Protein AF-A0A3D3AAA3-F1 (afdb_monomer)

Secondary structure (DSSP, 8-state):
-HHHHHHHHHHHHHHHTSHHHHHHHS-HHHHHHHHHHHHHHHHHHHHHHHHHHHHHHHHHHHHHHHHHHHTT--HHHHHHHHTTS---HHHHHHHHHHHHHHHHHTT--TT-TTTHHHHHHHHHHHHHHHH-

Foldseek 3Di:
DVVVVVVVVVVVVVVCVPPVVVLVPDDPVVVVVVVVVVVVVVVVVVVVVVVVVLVVQQVVLVVVVVVVVVVPDDPVVVLVVLVPDPDHPVSVVSNVVVVVVVVVVVVDPVPCPPPPVVVVVVVVVVVVVVVD

pLDDT: mean 71.34, std 12.94, range [46.75, 96.75]

Sequence (132 aa):
METVTLNEAAQLAATDFSLWALFIRADIVVKLVMLGLILASVLSWSIIIEKTLSYRRVRHQADEFEALFWSGDSLQNIYRQLASGEGSPSVRVFNAAMREWVRQDGNRRKDDALGIVPSIERSLTNAVAREM

Structure (mmCIF, N/CA/C/O backbone):
data_AF-A0A3D3AAA3-F1
#
_entry.id   AF-A0A3D3AAA3-F1
#
loop_
_atom_site.group_PDB
_atom_site.id
_atom_site.type_symbol
_atom_site.label_atom_id
_atom_site.label_alt_id
_atom_site.label_comp_id
_atom_site.label_asym_id
_atom_site.label_entity_id
_atom_site.label_seq_id
_atom_site.pdbx_PDB_ins_code
_atom_site.Cartn_x
_atom_site.Cartn_y
_atom_site.Cartn_z
_atom_site.occupancy
_atom_site.B_iso_or_equiv
_atom_site.auth_seq_id
_atom_site.auth_comp_id
_atom_site.auth_asym_id
_atom_site.auth_atom_id
_atom_site.pdbx_PDB_model_num
ATOM 1 N N . MET A 1 1 ? 7.320 -9.880 -59.999 1.00 62.03 1 MET A N 1
ATOM 2 C CA . MET A 1 1 ? 8.461 -10.143 -59.094 1.00 62.03 1 MET A CA 1
ATOM 3 C C . MET A 1 1 ? 8.838 -8.884 -58.314 1.00 62.03 1 MET A C 1
ATOM 5 O O . MET A 1 1 ? 8.967 -8.994 -57.109 1.00 62.03 1 MET A O 1
ATOM 9 N N . GLU A 1 2 ? 8.872 -7.694 -58.932 1.00 62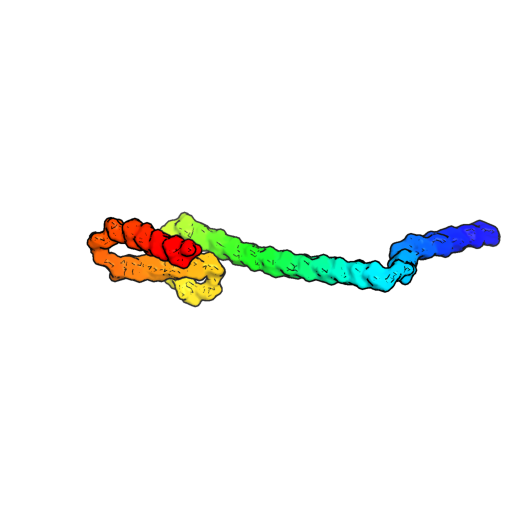.09 2 GLU A N 1
ATOM 10 C CA . GLU A 1 2 ? 9.106 -6.400 -58.244 1.00 62.09 2 GLU A CA 1
ATOM 11 C C . GLU A 1 2 ? 8.114 -6.047 -57.114 1.00 62.09 2 GLU A C 1
ATOM 13 O O . GLU A 1 2 ? 8.494 -5.472 -56.100 1.00 62.09 2 GLU A O 1
ATOM 18 N N . THR A 1 3 ? 6.832 -6.399 -57.237 1.00 64.25 3 THR A N 1
ATOM 19 C CA . THR A 1 3 ? 5.822 -6.072 -56.209 1.00 64.25 3 THR A CA 1
ATOM 20 C C . THR A 1 3 ? 5.967 -6.894 -54.926 1.00 64.25 3 THR A C 1
ATOM 22 O O . THR A 1 3 ? 5.633 -6.409 -53.849 1.00 64.25 3 THR A O 1
ATOM 25 N N . VAL A 1 4 ? 6.492 -8.119 -55.025 1.00 67.31 4 VAL A N 1
ATOM 26 C CA . VAL A 1 4 ? 6.754 -8.990 -53.867 1.00 67.31 4 VAL A CA 1
ATOM 27 C C . VAL A 1 4 ? 7.960 -8.464 -53.093 1.00 67.31 4 VAL A C 1
ATOM 29 O O . VAL A 1 4 ? 7.873 -8.300 -51.881 1.00 67.31 4 VAL A O 1
ATOM 32 N N . THR A 1 5 ? 9.020 -8.058 -53.797 1.00 73.38 5 THR A N 1
ATOM 33 C CA . THR A 1 5 ? 10.232 -7.504 -53.175 1.00 73.38 5 THR A CA 1
ATOM 34 C C . THR A 1 5 ? 9.981 -6.172 -52.463 1.00 73.38 5 THR A C 1
ATOM 36 O O . THR A 1 5 ? 10.573 -5.913 -51.419 1.00 73.38 5 THR A O 1
ATOM 39 N N . LEU A 1 6 ? 9.080 -5.328 -52.985 1.00 77.00 6 LEU A N 1
ATOM 40 C CA . LEU A 1 6 ? 8.694 -4.072 -52.326 1.00 77.00 6 LEU A CA 1
ATOM 41 C C . LEU A 1 6 ? 7.897 -4.318 -51.037 1.00 77.00 6 LEU A C 1
ATOM 43 O O . LEU A 1 6 ? 8.104 -3.624 -50.042 1.00 77.00 6 LEU A O 1
ATOM 47 N N . ASN A 1 7 ? 7.011 -5.317 -51.039 1.00 79.50 7 ASN A N 1
ATOM 48 C CA . ASN A 1 7 ? 6.212 -5.660 -49.867 1.00 79.50 7 ASN A CA 1
ATOM 49 C C . ASN A 1 7 ? 7.060 -6.346 -48.780 1.00 79.50 7 ASN A C 1
ATOM 51 O O . ASN A 1 7 ? 6.914 -6.035 -47.602 1.00 79.50 7 ASN A O 1
ATOM 55 N N . GLU A 1 8 ? 7.998 -7.213 -49.167 1.00 74.75 8 GLU A N 1
ATOM 56 C CA . GLU A 1 8 ? 8.963 -7.831 -48.248 1.00 74.75 8 GLU A CA 1
ATOM 57 C C . GLU A 1 8 ? 9.893 -6.784 -47.615 1.00 74.75 8 GLU A C 1
ATOM 59 O O . GLU A 1 8 ? 10.089 -6.791 -46.401 1.00 74.75 8 GLU A O 1
ATOM 64 N N . ALA A 1 9 ? 10.401 -5.821 -48.393 1.00 71.19 9 ALA A N 1
ATOM 65 C CA . ALA A 1 9 ? 11.221 -4.728 -47.865 1.00 71.19 9 ALA A CA 1
ATOM 66 C C . ALA A 1 9 ? 10.444 -3.834 -46.878 1.00 71.19 9 ALA A C 1
ATOM 68 O O . ALA A 1 9 ? 10.981 -3.443 -45.840 1.00 71.19 9 ALA A O 1
ATOM 69 N N . ALA A 1 10 ? 9.168 -3.551 -47.163 1.00 72.56 10 ALA A N 1
ATOM 70 C CA . ALA A 1 10 ? 8.295 -2.808 -46.255 1.00 72.56 10 ALA A CA 1
ATOM 71 C C . ALA A 1 10 ? 8.004 -3.585 -44.957 1.00 72.56 10 ALA A C 1
ATOM 73 O O . ALA A 1 10 ? 7.984 -2.993 -43.878 1.00 72.56 10 ALA A O 1
ATOM 74 N N . GLN A 1 11 ? 7.822 -4.906 -45.039 1.00 74.06 11 GLN A N 1
ATOM 75 C CA . GLN A 1 11 ? 7.616 -5.771 -43.873 1.00 74.06 11 GLN A CA 1
ATOM 76 C C . GLN A 1 11 ? 8.875 -5.896 -43.004 1.00 74.06 11 GLN A C 1
ATOM 78 O O . GLN A 1 11 ? 8.770 -5.855 -41.777 1.00 74.06 11 GLN A O 1
ATOM 83 N N . LEU A 1 12 ? 10.063 -5.988 -43.606 1.00 70.25 12 LEU A N 1
ATOM 84 C CA . LEU A 1 12 ? 11.338 -5.994 -42.879 1.00 70.25 12 LEU A CA 1
ATOM 85 C C . LEU A 1 12 ? 11.567 -4.663 -42.150 1.00 70.25 12 LEU A C 1
ATOM 87 O O . LEU A 1 12 ? 11.809 -4.665 -40.944 1.00 70.25 12 LEU A O 1
ATOM 91 N N . ALA A 1 13 ? 11.351 -3.534 -42.834 1.00 69.38 13 ALA A N 1
ATOM 92 C CA . ALA A 1 13 ? 11.433 -2.209 -42.220 1.00 69.38 13 ALA A CA 1
ATOM 93 C C . ALA A 1 13 ? 10.404 -2.021 -41.088 1.00 69.38 13 ALA A C 1
ATOM 95 O O . ALA A 1 13 ? 10.728 -1.464 -40.043 1.00 69.38 13 ALA A O 1
ATOM 96 N N . ALA A 1 14 ? 9.172 -2.520 -41.243 1.00 70.50 14 ALA A N 1
ATOM 97 C CA . ALA A 1 14 ? 8.166 -2.487 -40.179 1.00 70.50 14 ALA A CA 1
ATOM 98 C C . ALA A 1 14 ? 8.544 -3.371 -38.972 1.00 70.50 14 ALA A C 1
ATOM 100 O O . ALA A 1 14 ? 8.228 -3.027 -37.832 1.00 70.50 14 ALA A O 1
ATOM 101 N N . THR A 1 15 ? 9.248 -4.484 -39.205 1.00 68.25 15 THR A N 1
ATOM 102 C CA . THR A 1 15 ? 9.725 -5.386 -38.144 1.00 68.25 15 THR A CA 1
ATOM 103 C C . THR A 1 15 ? 10.839 -4.736 -37.317 1.00 68.25 15 THR A C 1
ATOM 105 O O . THR A 1 15 ? 10.844 -4.880 -36.093 1.00 68.25 15 THR A O 1
ATOM 108 N N . ASP A 1 16 ? 11.707 -3.935 -37.943 1.00 65.44 16 ASP A N 1
ATOM 109 C CA . ASP A 1 16 ? 12.752 -3.158 -37.258 1.00 65.44 16 ASP A CA 1
ATOM 110 C C . ASP A 1 16 ? 12.191 -2.073 -36.317 1.00 65.44 16 ASP A C 1
ATOM 112 O O . ASP A 1 16 ? 12.829 -1.721 -35.322 1.00 65.44 16 ASP A O 1
ATOM 116 N N . PHE A 1 17 ? 10.974 -1.582 -36.579 1.00 71.56 17 PHE A N 1
ATOM 117 C CA . PHE A 1 17 ? 10.249 -0.644 -35.708 1.00 71.56 17 PHE A CA 1
ATOM 118 C C . PHE A 1 17 ? 9.243 -1.320 -34.765 1.00 71.56 17 PHE A C 1
ATOM 120 O O . PHE A 1 17 ? 8.470 -0.641 -34.086 1.00 71.56 17 PHE A O 1
ATOM 127 N N . SER A 1 18 ? 9.255 -2.651 -34.667 1.00 81.62 18 SER A N 1
ATOM 128 C CA . SER A 1 18 ? 8.474 -3.363 -33.655 1.00 81.62 18 SER A CA 1
ATOM 129 C C . SER A 1 18 ? 8.900 -2.932 -32.248 1.00 81.62 18 SER A C 1
ATOM 131 O O . SER A 1 18 ? 10.092 -2.782 -31.966 1.00 81.62 18 SER A O 1
ATOM 133 N N . LEU A 1 19 ? 7.938 -2.803 -31.326 1.00 81.69 19 LEU A N 1
ATOM 134 C CA . LEU A 1 19 ? 8.208 -2.543 -29.903 1.00 81.69 19 LEU A CA 1
ATOM 135 C C . LEU A 1 19 ? 9.236 -3.531 -29.329 1.00 81.69 19 LEU A C 1
ATOM 137 O O . LEU A 1 19 ? 10.061 -3.164 -28.495 1.00 81.69 19 LEU A O 1
ATOM 141 N N . TRP A 1 20 ? 9.221 -4.771 -29.826 1.00 84.38 20 TRP A N 1
ATOM 142 C CA . TRP A 1 20 ? 10.182 -5.802 -29.452 1.00 84.38 20 TRP A CA 1
ATOM 143 C C . TRP A 1 20 ? 11.599 -5.510 -29.965 1.00 84.38 20 TRP A C 1
ATOM 145 O O . TRP A 1 20 ? 12.565 -5.637 -29.215 1.00 84.38 20 TRP A O 1
ATOM 155 N N . ALA A 1 21 ? 11.734 -5.072 -31.219 1.00 83.56 21 ALA A N 1
ATOM 156 C CA . ALA A 1 21 ? 13.022 -4.709 -31.809 1.00 83.56 21 ALA A CA 1
ATOM 157 C C . ALA A 1 21 ? 13.628 -3.473 -31.117 1.00 83.56 21 ALA A C 1
ATOM 159 O O . ALA A 1 21 ? 14.813 -3.476 -30.772 1.00 83.56 21 ALA A O 1
ATOM 160 N N . LEU A 1 22 ? 12.801 -2.464 -30.807 1.00 83.12 22 LEU A N 1
ATOM 161 C CA . LEU A 1 22 ? 13.210 -1.306 -30.004 1.00 83.12 22 LEU A CA 1
ATOM 162 C C . LEU A 1 22 ? 13.674 -1.718 -28.600 1.00 83.12 22 LEU A C 1
ATOM 164 O O . LEU A 1 22 ? 14.693 -1.220 -28.124 1.00 83.12 22 LEU A O 1
ATOM 168 N N . PHE A 1 23 ? 12.970 -2.652 -27.953 1.00 84.25 23 PHE A N 1
ATOM 169 C CA . PHE A 1 23 ? 13.356 -3.171 -26.641 1.00 84.25 23 PHE A CA 1
ATOM 170 C C . PHE A 1 23 ? 14.698 -3.913 -26.686 1.00 84.25 23 PHE A C 1
ATOM 172 O O . PHE A 1 23 ? 15.552 -3.686 -25.832 1.00 84.25 23 PHE A O 1
ATOM 179 N N . ILE A 1 24 ? 14.926 -4.766 -27.691 1.00 84.75 24 ILE A N 1
ATOM 180 C CA . ILE A 1 24 ? 16.194 -5.495 -27.863 1.00 84.75 24 ILE A CA 1
ATOM 181 C C . ILE A 1 24 ? 17.360 -4.524 -28.094 1.00 84.75 24 ILE A C 1
ATOM 183 O O . ILE A 1 24 ? 18.435 -4.731 -27.525 1.00 84.75 24 ILE A O 1
ATOM 187 N N . ARG A 1 25 ? 17.149 -3.451 -28.866 1.00 84.56 25 ARG A N 1
ATOM 188 C CA . ARG A 1 25 ? 18.171 -2.432 -29.156 1.00 84.56 25 ARG A CA 1
ATOM 189 C C . ARG A 1 25 ? 18.417 -1.457 -28.000 1.00 84.56 25 ARG A C 1
ATOM 191 O O . ARG A 1 25 ? 19.464 -0.816 -27.972 1.00 84.56 25 ARG A O 1
ATOM 198 N N . ALA A 1 26 ? 17.479 -1.341 -27.060 1.00 85.12 26 ALA A N 1
ATOM 199 C CA . ALA A 1 26 ? 17.612 -0.459 -25.908 1.00 85.12 26 ALA A CA 1
ATOM 200 C C . ALA A 1 26 ? 18.814 -0.836 -25.024 1.00 85.12 26 ALA A C 1
ATOM 202 O O . ALA A 1 26 ? 19.179 -2.012 -24.883 1.00 85.12 26 ALA A O 1
ATOM 203 N N . ASP A 1 27 ? 19.400 0.188 -24.405 1.00 89.44 27 ASP A N 1
ATOM 204 C CA . ASP A 1 27 ? 20.536 0.050 -23.501 1.00 89.44 27 ASP A CA 1
ATOM 205 C C . ASP A 1 27 ? 20.188 -0.811 -22.271 1.00 89.44 27 ASP A C 1
ATOM 207 O O . ASP A 1 27 ? 19.032 -0.878 -21.830 1.00 89.44 27 ASP A O 1
ATOM 211 N N . ILE A 1 28 ? 21.196 -1.486 -21.712 1.00 92.81 28 ILE A N 1
ATOM 212 C CA . ILE A 1 28 ? 21.038 -2.385 -20.564 1.00 92.81 28 ILE A CA 1
ATOM 213 C C . ILE A 1 28 ? 20.422 -1.677 -19.351 1.00 92.81 28 ILE A C 1
ATOM 215 O O . ILE A 1 28 ? 19.608 -2.277 -18.645 1.00 92.81 28 ILE A O 1
ATOM 219 N N . VAL A 1 29 ? 20.734 -0.392 -19.147 1.00 94.62 29 VAL A N 1
ATOM 220 C CA . VAL A 1 29 ? 20.165 0.409 -18.057 1.00 94.62 29 VAL A CA 1
ATOM 221 C C . VAL A 1 29 ? 18.657 0.566 -18.241 1.00 94.62 29 VAL A C 1
ATOM 223 O O . VAL A 1 29 ? 17.896 0.366 -17.297 1.00 94.62 29 VAL A O 1
ATOM 226 N N . VAL A 1 30 ? 18.199 0.849 -19.464 1.00 92.44 30 VAL A N 1
ATOM 227 C CA . VAL A 1 30 ? 16.769 1.026 -19.762 1.00 92.44 30 VAL A CA 1
ATOM 228 C C . VAL A 1 30 ? 16.013 -0.282 -19.539 1.00 92.44 30 VAL A C 1
ATOM 230 O O . VAL A 1 30 ? 14.944 -0.280 -18.931 1.00 92.44 30 VAL A O 1
ATOM 233 N N . LYS A 1 31 ? 16.583 -1.414 -19.968 1.00 91.00 31 LYS A N 1
ATOM 234 C CA . LYS A 1 31 ? 16.004 -2.746 -19.728 1.00 91.00 31 LYS A CA 1
ATOM 235 C C . LYS A 1 31 ? 15.842 -3.036 -18.238 1.00 91.00 31 LYS A C 1
ATOM 237 O O . LYS A 1 31 ? 14.784 -3.517 -17.836 1.00 91.00 31 LYS A O 1
ATOM 242 N N . LEU A 1 32 ? 16.847 -2.704 -17.424 1.00 95.50 32 LEU A N 1
ATOM 243 C CA . LEU A 1 32 ? 16.789 -2.865 -15.969 1.00 95.50 32 LEU A CA 1
ATOM 244 C C . LEU A 1 32 ? 15.683 -1.989 -15.369 1.00 95.50 32 LEU A C 1
ATOM 246 O O . LEU A 1 32 ? 14.856 -2.492 -14.615 1.00 95.50 32 LEU A O 1
ATOM 250 N N . VAL A 1 33 ? 15.607 -0.710 -15.752 1.00 95.44 33 VAL A N 1
ATOM 251 C CA . VAL A 1 33 ? 14.551 0.199 -15.280 1.00 95.44 33 VAL A CA 1
ATOM 252 C C . VAL A 1 33 ? 13.164 -0.323 -15.660 1.00 95.44 33 VAL A C 1
ATOM 254 O O . VAL A 1 33 ? 12.294 -0.388 -14.797 1.00 95.44 33 VAL A O 1
ATOM 257 N N . MET A 1 34 ? 12.956 -0.758 -16.906 1.00 94.31 34 MET A N 1
ATOM 258 C CA . MET A 1 34 ? 11.677 -1.329 -17.347 1.00 94.31 34 MET A CA 1
ATOM 259 C C . MET A 1 34 ? 11.281 -2.557 -16.515 1.00 94.31 34 MET A C 1
ATOM 261 O O . MET A 1 34 ? 10.153 -2.630 -16.030 1.00 94.31 34 MET A O 1
ATOM 265 N N . LEU A 1 35 ? 12.213 -3.487 -16.287 1.00 94.38 35 LEU A N 1
ATOM 266 C CA . LEU A 1 35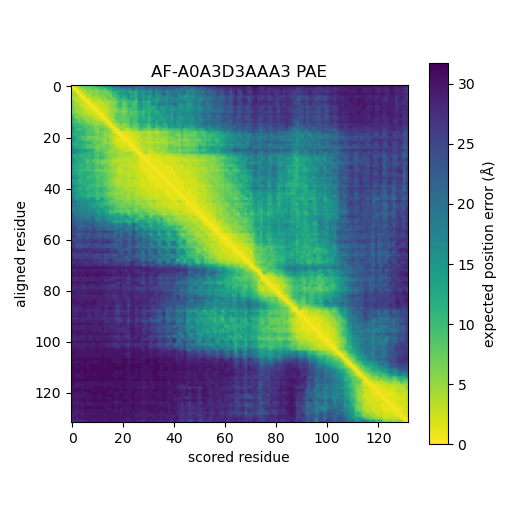 ? 11.991 -4.653 -15.424 1.00 94.38 35 LEU A CA 1
ATOM 267 C C . LEU A 1 35 ? 11.684 -4.251 -13.976 1.00 94.38 35 LEU A C 1
ATOM 269 O O . LEU A 1 35 ? 10.753 -4.782 -13.372 1.00 94.38 35 LEU A O 1
ATOM 273 N N . GLY A 1 36 ? 12.429 -3.287 -13.433 1.00 96.75 36 GLY A N 1
ATOM 274 C CA . GLY A 1 36 ? 12.225 -2.757 -12.088 1.00 96.75 36 GLY A CA 1
ATOM 275 C C . GLY A 1 36 ? 10.852 -2.112 -11.917 1.00 96.75 36 GLY A C 1
ATOM 276 O O . GLY A 1 36 ? 10.183 -2.364 -10.918 1.00 96.75 36 GLY A O 1
ATOM 277 N N . LEU A 1 37 ? 10.388 -1.347 -12.907 1.00 96.00 37 LEU A N 1
ATOM 278 C CA . LEU A 1 37 ? 9.057 -0.736 -12.898 1.00 96.00 37 LEU A CA 1
ATOM 279 C C . LEU A 1 37 ? 7.943 -1.785 -12.952 1.00 96.00 37 LEU A C 1
ATOM 281 O O . LEU A 1 37 ? 6.954 -1.656 -12.232 1.00 96.00 37 LEU A O 1
ATOM 285 N N . ILE A 1 38 ? 8.109 -2.841 -13.753 1.00 96.44 38 ILE A N 1
ATOM 286 C CA . ILE A 1 38 ? 7.147 -3.951 -13.810 1.00 96.44 38 ILE A CA 1
ATOM 287 C C . ILE A 1 38 ? 7.068 -4.653 -12.450 1.00 96.44 38 ILE A C 1
ATOM 289 O O . ILE A 1 38 ? 5.974 -4.837 -11.917 1.00 96.44 38 ILE A O 1
ATOM 293 N N . LEU A 1 39 ? 8.214 -4.987 -11.848 1.00 96.69 39 LEU A N 1
ATOM 294 C CA . LEU A 1 39 ? 8.262 -5.602 -10.518 1.00 96.69 39 LEU A CA 1
ATOM 295 C C . LEU A 1 39 ? 7.633 -4.696 -9.455 1.00 96.69 39 LEU A C 1
ATOM 297 O O . LEU A 1 39 ? 6.790 -5.149 -8.683 1.00 96.69 39 LEU A O 1
ATOM 301 N N . ALA A 1 40 ? 7.988 -3.410 -9.441 1.00 95.88 40 ALA A N 1
ATOM 302 C CA . ALA A 1 40 ? 7.422 -2.434 -8.515 1.00 95.88 40 ALA A CA 1
ATOM 303 C C . ALA A 1 40 ? 5.900 -2.302 -8.676 1.00 95.88 40 ALA A C 1
ATOM 305 O O . ALA A 1 40 ? 5.187 -2.190 -7.681 1.00 95.88 40 ALA A O 1
ATOM 306 N N . SER A 1 41 ? 5.387 -2.369 -9.907 1.00 96.00 41 SER A N 1
ATOM 307 C CA . SER A 1 41 ? 3.948 -2.349 -10.177 1.00 96.00 41 SER A CA 1
ATOM 308 C C . SER A 1 41 ? 3.241 -3.568 -9.579 1.00 96.00 41 SER A C 1
ATOM 310 O O . SER A 1 41 ? 2.244 -3.413 -8.872 1.00 96.00 41 SER A O 1
ATOM 312 N N . VAL A 1 42 ? 3.790 -4.772 -9.780 1.00 95.25 42 VAL A N 1
ATOM 313 C CA . VAL A 1 42 ? 3.235 -6.010 -9.207 1.00 95.25 42 VAL A CA 1
ATOM 314 C C . VAL A 1 42 ? 3.271 -5.973 -7.677 1.00 95.25 42 VAL A C 1
ATOM 316 O O . VAL A 1 42 ? 2.272 -6.297 -7.034 1.00 95.25 42 VAL A O 1
ATOM 319 N N . LEU A 1 43 ? 4.380 -5.520 -7.082 1.00 93.56 43 LEU A N 1
ATOM 320 C CA . LEU A 1 43 ? 4.493 -5.362 -5.628 1.00 93.56 43 LEU A CA 1
ATOM 321 C C . LEU A 1 43 ? 3.490 -4.337 -5.089 1.00 93.56 43 LEU A C 1
ATOM 323 O O . LEU A 1 43 ? 2.852 -4.582 -4.068 1.00 93.56 43 LEU A O 1
ATOM 327 N N . SER A 1 44 ? 3.302 -3.218 -5.791 1.00 93.12 44 SER A N 1
ATOM 328 C CA . SER A 1 44 ? 2.316 -2.202 -5.423 1.00 93.12 44 SER A CA 1
ATOM 329 C C . SER A 1 44 ? 0.903 -2.786 -5.400 1.00 93.12 44 SER A C 1
ATOM 331 O O . SER A 1 44 ? 0.204 -2.651 -4.396 1.00 93.12 44 SER A O 1
ATOM 333 N N . TRP A 1 45 ? 0.509 -3.523 -6.441 1.00 90.75 45 TRP A N 1
ATOM 334 C CA . TRP A 1 45 ? -0.786 -4.207 -6.482 1.00 90.75 45 TRP A CA 1
ATOM 335 C C . TRP A 1 45 ? -0.940 -5.269 -5.391 1.00 90.75 45 TRP A C 1
ATOM 337 O O . TRP A 1 45 ? -2.004 -5.351 -4.780 1.00 90.75 45 TRP A O 1
ATOM 347 N N . SER A 1 46 ? 0.113 -6.033 -5.091 1.00 88.25 46 SER A N 1
ATOM 348 C CA . SER A 1 46 ? 0.103 -7.008 -3.993 1.00 88.25 46 SER A CA 1
ATOM 349 C C . SER A 1 46 ? -0.184 -6.336 -2.646 1.00 88.25 46 SER A C 1
ATOM 351 O O . SER A 1 46 ? -1.057 -6.787 -1.904 1.00 88.25 46 SER A O 1
ATOM 353 N N . ILE A 1 47 ? 0.494 -5.220 -2.356 1.00 85.00 47 ILE A N 1
ATOM 354 C CA . ILE A 1 47 ? 0.297 -4.444 -1.122 1.00 85.00 47 ILE A CA 1
ATOM 355 C C . ILE A 1 47 ? -1.114 -3.852 -1.072 1.00 85.00 47 ILE A C 1
ATOM 357 O O . ILE A 1 47 ? -1.760 -3.878 -0.022 1.00 85.00 47 ILE A O 1
ATOM 361 N N . ILE A 1 48 ? -1.608 -3.324 -2.197 1.00 84.44 48 ILE A N 1
ATOM 362 C CA . ILE A 1 48 ? -2.966 -2.781 -2.292 1.00 84.44 48 ILE A CA 1
ATOM 363 C C . ILE A 1 48 ? -3.980 -3.872 -1.946 1.00 84.44 48 ILE A C 1
ATOM 365 O O . ILE A 1 48 ? -4.814 -3.657 -1.072 1.00 84.44 48 ILE A O 1
ATOM 369 N N . ILE A 1 49 ? -3.880 -5.055 -2.557 1.00 82.50 49 ILE A N 1
ATOM 370 C CA . ILE A 1 49 ? -4.807 -6.167 -2.315 1.00 82.50 49 ILE A CA 1
ATOM 371 C C . ILE A 1 49 ? -4.780 -6.598 -0.843 1.00 82.50 49 ILE A C 1
ATOM 373 O O . ILE A 1 49 ? -5.841 -6.699 -0.221 1.00 82.50 49 ILE A O 1
ATOM 377 N N . GLU A 1 50 ? -3.593 -6.787 -0.262 1.00 77.75 50 GLU A N 1
ATOM 378 C CA . GLU A 1 50 ? -3.428 -7.162 1.147 1.00 77.75 50 GLU A CA 1
ATOM 379 C C . GLU A 1 50 ? -4.089 -6.141 2.085 1.00 77.75 50 GLU A C 1
ATOM 381 O O . GLU A 1 50 ? -4.889 -6.492 2.963 1.00 77.75 50 GLU A O 1
ATOM 386 N N . LYS A 1 51 ? -3.823 -4.850 1.857 1.00 75.25 51 LYS A N 1
ATOM 387 C CA . LYS A 1 51 ? -4.386 -3.771 2.670 1.00 75.25 51 LYS A CA 1
ATOM 388 C C . LYS A 1 51 ? -5.898 -3.665 2.478 1.00 75.25 51 LYS A C 1
ATOM 390 O O . LYS A 1 51 ? -6.622 -3.523 3.460 1.00 75.25 51 LYS A O 1
ATOM 395 N N . THR A 1 52 ? -6.398 -3.766 1.247 1.00 75.06 52 THR A N 1
ATOM 396 C CA . THR A 1 52 ? -7.832 -3.689 0.939 1.00 75.06 52 THR A CA 1
ATOM 397 C C . THR A 1 52 ? -8.612 -4.847 1.566 1.00 75.06 52 THR A C 1
ATOM 399 O O . THR A 1 52 ? -9.690 -4.616 2.115 1.00 75.06 52 THR A O 1
ATOM 402 N N . LEU A 1 53 ? -8.076 -6.071 1.554 1.00 71.75 53 LEU A N 1
ATOM 403 C CA . LEU A 1 53 ? -8.672 -7.223 2.245 1.00 71.75 53 LEU A CA 1
ATOM 404 C C . LEU A 1 53 ? -8.715 -7.009 3.762 1.00 71.75 53 LEU A C 1
ATOM 406 O O . LEU A 1 53 ? -9.756 -7.234 4.384 1.00 71.75 53 LEU A O 1
ATOM 410 N N . SER A 1 54 ? -7.623 -6.509 4.347 1.00 68.75 54 SER A N 1
ATOM 411 C CA . SER A 1 54 ? -7.557 -6.174 5.773 1.00 68.75 54 SER A CA 1
ATOM 412 C C . SER A 1 54 ? -8.589 -5.102 6.156 1.00 68.75 54 SER A C 1
ATOM 414 O O . SER A 1 54 ? -9.390 -5.306 7.070 1.00 68.75 54 SER A O 1
ATOM 416 N N . TYR A 1 55 ? -8.675 -4.010 5.388 1.00 70.19 55 TYR A N 1
ATOM 417 C CA . TYR A 1 55 ? -9.667 -2.951 5.602 1.00 70.19 55 TYR A CA 1
ATOM 418 C C . TYR A 1 55 ? -11.110 -3.450 5.459 1.00 70.19 55 TYR A C 1
ATOM 420 O O . TYR A 1 55 ? -11.954 -3.109 6.288 1.00 70.19 55 TYR A O 1
ATOM 428 N N . ARG A 1 56 ? -11.412 -4.286 4.453 1.00 64.94 56 ARG A N 1
ATOM 429 C CA . ARG A 1 56 ? -12.755 -4.870 4.282 1.00 64.94 56 ARG A CA 1
ATOM 430 C C . ARG A 1 56 ? -13.136 -5.777 5.449 1.00 64.94 56 ARG A C 1
ATOM 432 O O . ARG A 1 56 ? -14.274 -5.720 5.906 1.00 64.94 56 ARG A O 1
ATOM 439 N N . ARG A 1 57 ? -12.192 -6.572 5.963 1.00 64.94 57 ARG A N 1
ATOM 440 C CA . ARG A 1 57 ? -12.426 -7.468 7.104 1.00 64.94 57 ARG A CA 1
ATOM 441 C C . ARG A 1 57 ? -12.682 -6.708 8.406 1.00 64.94 57 ARG A C 1
ATOM 443 O O . ARG A 1 57 ? -13.503 -7.152 9.205 1.00 64.94 57 ARG A O 1
ATOM 450 N N . VAL A 1 58 ? -11.998 -5.586 8.628 1.00 65.94 58 VAL A N 1
ATOM 451 C CA . VAL A 1 58 ? -12.247 -4.719 9.794 1.00 65.94 58 VAL A CA 1
ATOM 452 C C . VAL A 1 58 ? -13.601 -4.024 9.669 1.00 65.94 58 VAL A C 1
ATOM 454 O O . VAL A 1 58 ? -14.345 -3.978 10.643 1.00 65.94 58 VAL A O 1
ATOM 457 N N . ARG A 1 59 ? -13.945 -3.540 8.470 1.00 68.69 59 ARG A N 1
ATOM 458 C CA . ARG A 1 59 ? -15.205 -2.832 8.228 1.00 68.69 59 ARG A CA 1
ATOM 459 C C . ARG A 1 59 ? -16.431 -3.726 8.404 1.00 68.69 59 ARG A C 1
ATOM 461 O O . ARG A 1 59 ? -17.326 -3.354 9.143 1.00 68.69 59 ARG A O 1
ATOM 468 N N . HIS A 1 60 ? -16.414 -4.939 7.852 1.00 67.31 60 HIS A N 1
ATOM 469 C CA . HIS A 1 60 ? -17.522 -5.886 8.025 1.00 67.31 60 HIS A CA 1
ATOM 470 C C . HIS A 1 60 ? -17.785 -6.227 9.500 1.00 67.31 60 HIS A C 1
ATOM 472 O O . HIS A 1 60 ? -18.927 -6.333 9.926 1.00 67.31 60 HIS A O 1
ATOM 478 N N . GLN A 1 61 ? -16.726 -6.385 10.298 1.00 63.34 61 GLN A N 1
ATOM 479 C CA . GLN A 1 61 ? -16.871 -6.679 11.726 1.00 63.34 61 GLN A CA 1
ATOM 480 C C . GLN A 1 61 ? -17.321 -5.456 12.541 1.00 63.34 61 GLN A C 1
ATOM 482 O O . GLN A 1 61 ? -17.922 -5.623 13.598 1.00 63.34 61 GLN A O 1
ATO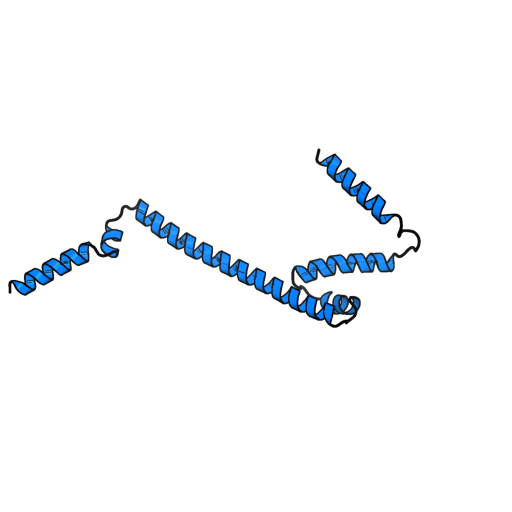M 487 N N . ALA A 1 62 ? -17.041 -4.238 12.067 1.00 61.69 62 ALA A N 1
ATOM 488 C CA . ALA A 1 62 ? -17.589 -3.018 12.655 1.00 61.69 62 ALA A CA 1
ATOM 489 C C . ALA A 1 62 ? -19.089 -2.878 12.350 1.00 61.69 62 ALA A C 1
ATOM 491 O O . ALA A 1 62 ? -19.858 -2.598 13.263 1.00 61.69 62 ALA A O 1
ATOM 492 N N . ASP A 1 63 ? -19.500 -3.157 11.110 1.00 67.88 63 ASP A N 1
ATOM 493 C CA . ASP A 1 63 ? -20.904 -3.096 10.689 1.00 67.88 63 ASP A CA 1
ATOM 494 C C . ASP A 1 63 ? -21.769 -4.120 11.458 1.00 67.88 63 ASP A C 1
ATOM 496 O O . ASP A 1 63 ? -22.886 -3.820 11.875 1.00 67.88 63 ASP A O 1
ATOM 500 N N . GLU A 1 64 ? -21.234 -5.320 11.713 1.00 69.38 64 GLU A N 1
ATOM 501 C CA . GLU A 1 64 ? -21.910 -6.370 12.489 1.00 69.38 64 GLU A CA 1
ATOM 502 C C . GLU A 1 64 ? -22.051 -6.000 13.977 1.00 69.38 64 GLU A C 1
ATOM 504 O O . GLU A 1 64 ? -23.105 -6.206 14.580 1.00 69.38 64 GLU A O 1
ATOM 509 N N . PHE A 1 65 ? -21.020 -5.381 14.561 1.00 62.34 65 PHE A N 1
ATOM 510 C CA . PHE A 1 65 ? -21.091 -4.833 15.916 1.00 62.34 65 PHE A CA 1
ATOM 511 C C . PHE A 1 65 ? -22.115 -3.694 16.021 1.00 62.34 65 PHE A C 1
ATOM 513 O O . PHE A 1 65 ? -22.881 -3.637 16.981 1.00 62.34 65 PHE A O 1
ATOM 520 N N . GLU A 1 66 ? -22.151 -2.800 15.034 1.00 66.06 66 GLU A N 1
ATOM 521 C CA . GLU A 1 66 ? -23.087 -1.678 15.011 1.00 66.06 66 GLU A CA 1
ATOM 522 C C . GLU A 1 66 ? -24.540 -2.157 14.877 1.00 66.06 66 GLU A C 1
ATOM 524 O O . GLU A 1 66 ? -25.418 -1.664 15.585 1.00 66.06 66 GLU A O 1
ATOM 529 N N . ALA A 1 67 ? -24.797 -3.193 14.074 1.00 70.88 67 ALA A N 1
ATOM 530 C CA . ALA A 1 67 ? -26.112 -3.828 13.994 1.00 70.88 67 ALA A CA 1
ATOM 531 C C . ALA A 1 67 ? -26.565 -4.434 15.340 1.00 70.88 67 ALA A C 1
ATOM 533 O O . ALA A 1 67 ? -27.719 -4.256 15.730 1.00 70.88 67 ALA A O 1
ATOM 534 N N . LEU A 1 68 ? -25.658 -5.095 16.073 1.00 67.69 68 LEU A N 1
ATOM 535 C CA . LEU A 1 68 ? -25.927 -5.637 17.415 1.00 67.69 68 LEU A CA 1
ATOM 536 C C . LEU A 1 68 ? -26.149 -4.535 18.463 1.00 67.69 68 LEU A C 1
ATOM 538 O O . LEU A 1 68 ? -26.953 -4.698 19.378 1.00 67.69 68 LEU A O 1
ATOM 542 N N . PHE A 1 69 ? -25.460 -3.401 18.332 1.00 62.41 69 PHE A N 1
ATOM 543 C CA . PHE A 1 69 ? -25.664 -2.241 19.200 1.00 62.41 69 PHE A CA 1
ATOM 544 C C . PHE A 1 69 ? -27.046 -1.605 18.977 1.00 62.41 69 PHE A C 1
ATOM 546 O O . PHE A 1 69 ? -27.746 -1.282 19.937 1.00 62.41 69 PHE A O 1
ATOM 553 N N . TRP A 1 70 ? -27.472 -1.472 17.716 1.00 65.44 70 TRP A N 1
ATOM 554 C CA . TRP A 1 70 ? -28.770 -0.891 17.354 1.00 65.44 70 TRP A CA 1
ATOM 555 C C . TRP A 1 70 ? -29.966 -1.825 17.585 1.00 65.44 70 TRP A C 1
ATOM 557 O O . TRP A 1 70 ? -31.090 -1.335 17.699 1.00 65.44 70 TRP A O 1
ATOM 567 N N . SER A 1 71 ? -29.764 -3.142 17.717 1.00 61.34 71 SER A N 1
ATOM 568 C CA . SER A 1 71 ? -30.853 -4.092 17.998 1.00 61.34 71 SER A CA 1
ATOM 569 C C . SER A 1 71 ? -31.368 -4.050 19.444 1.00 61.34 71 SER A C 1
ATOM 571 O O . SER A 1 71 ? -32.319 -4.760 19.767 1.00 61.34 71 SER A O 1
ATOM 573 N N . GLY A 1 72 ? -30.778 -3.223 20.317 1.00 55.53 72 GLY A N 1
ATOM 574 C CA . GLY A 1 72 ? -31.266 -3.006 21.683 1.00 55.53 72 GLY A CA 1
ATOM 575 C C . GLY A 1 72 ? -31.004 -4.166 22.649 1.00 55.53 72 GLY A C 1
ATOM 576 O O . GLY A 1 72 ? -31.564 -4.180 23.746 1.00 55.53 72 GLY A O 1
ATOM 577 N N . ASP A 1 73 ? -30.155 -5.127 22.269 1.00 55.88 73 ASP A N 1
ATOM 578 C CA . ASP A 1 73 ? -29.677 -6.153 23.195 1.00 55.88 73 ASP A CA 1
ATOM 579 C C . ASP A 1 73 ? -28.650 -5.521 24.148 1.00 55.88 73 ASP A C 1
ATOM 581 O O . ASP A 1 73 ? -27.859 -4.654 23.767 1.00 55.88 73 ASP A O 1
ATOM 585 N N . SER A 1 74 ? -28.698 -5.887 25.428 1.00 58.81 74 SER A N 1
ATOM 586 C CA . SER A 1 74 ? -27.905 -5.198 26.449 1.00 58.81 74 SER A CA 1
ATOM 587 C C . SER A 1 74 ? -26.406 -5.305 26.127 1.00 58.81 74 SER A C 1
ATOM 589 O O . SER A 1 74 ? -25.908 -6.398 25.859 1.00 58.81 74 SER A O 1
ATOM 591 N N . LEU A 1 75 ? -25.651 -4.197 26.202 1.00 57.22 75 LEU A N 1
ATOM 592 C CA . LEU A 1 75 ? -24.184 -4.172 26.001 1.00 57.22 75 LEU A CA 1
ATOM 593 C C . LEU A 1 75 ? -23.451 -5.291 26.771 1.00 57.22 75 LEU A C 1
ATOM 595 O O . LEU A 1 75 ? -22.405 -5.784 26.351 1.00 57.22 75 LEU A O 1
ATOM 599 N N . GLN A 1 76 ? -24.012 -5.689 27.914 1.00 59.09 76 GLN A N 1
ATOM 600 C CA . GLN A 1 76 ? -23.531 -6.777 28.761 1.00 59.09 76 GLN A CA 1
ATOM 601 C C . GLN A 1 76 ? -23.634 -8.163 28.100 1.00 59.09 76 GLN A C 1
ATOM 603 O O . GLN A 1 76 ? -22.772 -9.008 28.336 1.00 59.09 76 GLN A O 1
ATOM 608 N N . ASN A 1 77 ? -24.659 -8.405 27.280 1.00 61.12 77 ASN A N 1
ATOM 609 C CA . ASN A 1 77 ? -24.851 -9.645 26.528 1.00 61.12 77 ASN A CA 1
ATOM 610 C C . ASN A 1 77 ? -23.868 -9.740 25.353 1.00 61.12 77 ASN A C 1
ATOM 612 O O . ASN A 1 77 ? -23.239 -10.781 25.163 1.00 61.12 77 ASN A O 1
ATOM 616 N N . ILE A 1 78 ? -23.658 -8.625 24.643 1.00 62.59 78 ILE A N 1
ATOM 617 C CA . ILE A 1 78 ? -22.668 -8.513 23.558 1.00 62.59 78 ILE A CA 1
ATOM 618 C C . ILE A 1 78 ? -21.259 -8.776 24.105 1.00 62.59 78 ILE A C 1
ATOM 620 O O . ILE A 1 78 ? -20.518 -9.579 23.541 1.00 62.59 78 ILE A O 1
ATOM 624 N N . TYR A 1 79 ? -20.906 -8.187 25.255 1.00 59.00 79 TYR A N 1
ATOM 625 C CA . TYR A 1 79 ? -19.634 -8.469 25.930 1.00 59.00 79 TYR A CA 1
ATOM 626 C C . TYR A 1 79 ? -19.482 -9.953 26.293 1.00 59.00 79 TYR A C 1
ATOM 628 O O . TYR A 1 79 ? -18.423 -10.524 26.064 1.00 59.00 79 TYR A O 1
ATOM 636 N N . ARG A 1 80 ? -20.525 -10.619 26.810 1.00 64.06 80 ARG A N 1
ATOM 637 C CA . ARG A 1 80 ? -20.454 -12.055 27.151 1.00 64.06 80 ARG A CA 1
ATOM 638 C C . ARG A 1 80 ? -20.305 -12.956 25.926 1.00 64.06 80 ARG A C 1
ATOM 640 O O . ARG A 1 80 ? -19.597 -13.954 26.022 1.00 64.06 80 ARG A O 1
ATOM 647 N N . GLN A 1 81 ? -20.932 -12.611 24.801 1.00 62.47 81 GLN A N 1
ATOM 648 C CA . GLN A 1 81 ? -20.814 -13.373 23.553 1.00 62.47 81 GLN A CA 1
ATOM 649 C C . GLN A 1 81 ? -19.460 -13.164 22.857 1.00 62.47 81 GLN A C 1
ATOM 651 O O . GLN A 1 81 ? -18.937 -14.100 22.259 1.00 62.47 81 GLN A O 1
ATOM 656 N N . LEU A 1 82 ? -18.865 -11.970 22.961 1.00 60.53 82 LEU A N 1
ATOM 657 C CA . LEU A 1 82 ? -17.594 -11.627 22.304 1.00 60.53 82 LEU A CA 1
ATOM 658 C C . LEU A 1 82 ? -16.356 -11.752 23.212 1.00 60.53 82 LEU A C 1
ATOM 660 O 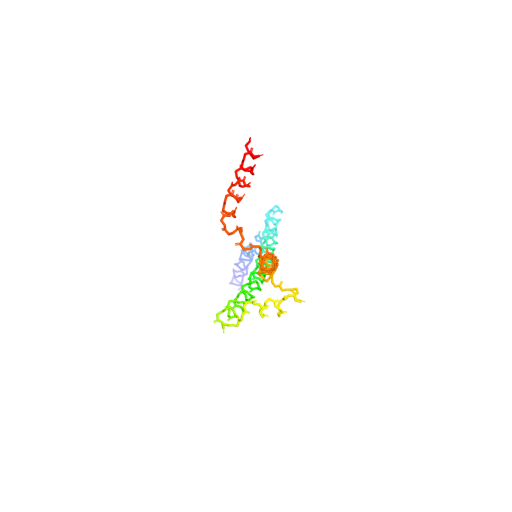O . LEU A 1 82 ? -15.232 -11.651 22.718 1.00 60.53 82 LEU A O 1
ATOM 664 N N . ALA A 1 83 ? -16.510 -11.970 24.522 1.00 58.81 83 ALA A N 1
ATOM 665 C CA . ALA A 1 83 ? -15.387 -12.081 25.463 1.00 58.81 83 ALA A CA 1
ATOM 666 C C . ALA A 1 83 ? -14.509 -13.325 25.242 1.00 58.81 83 ALA A C 1
ATOM 668 O O . ALA A 1 83 ? -13.354 -13.329 25.669 1.00 58.81 83 ALA A O 1
ATOM 669 N N . SER A 1 84 ? -15.034 -14.365 24.591 1.00 56.56 84 SER A N 1
ATOM 670 C CA . 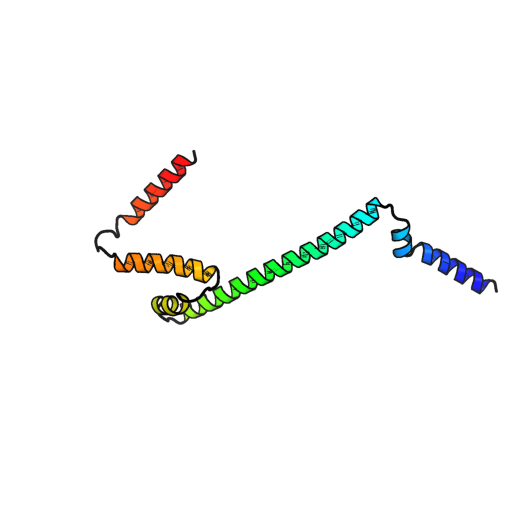SER A 1 84 ? -14.338 -15.631 24.326 1.00 56.56 84 SER A CA 1
ATOM 671 C C . SER A 1 84 ? -13.699 -15.719 22.934 1.00 56.56 84 SER A C 1
ATOM 673 O O . SER A 1 84 ? -13.033 -16.711 22.646 1.00 56.56 84 SER A O 1
ATOM 675 N N . GLY A 1 85 ? -13.877 -14.711 22.072 1.00 54.53 85 GLY A N 1
ATOM 676 C CA . GLY A 1 85 ? -13.414 -14.745 20.683 1.00 54.53 85 GLY A CA 1
ATOM 677 C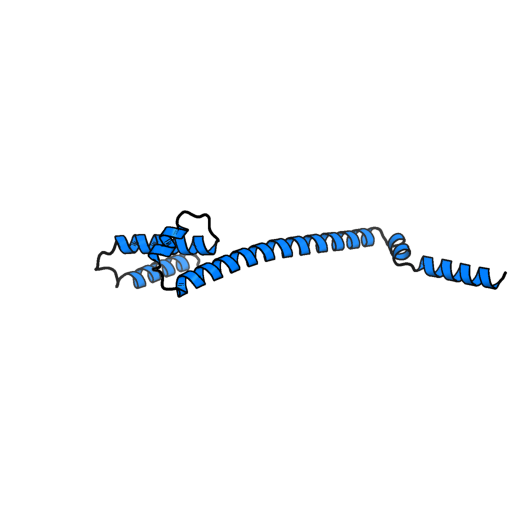 C . GLY A 1 85 ? -12.201 -13.856 20.405 1.00 54.53 85 GLY A C 1
ATOM 678 O O . GLY A 1 85 ? -12.166 -12.686 20.790 1.00 54.53 85 GLY A O 1
ATOM 679 N N . GLU A 1 86 ? -11.239 -14.377 19.638 1.00 54.88 86 GLU A N 1
ATOM 680 C CA . GLU A 1 86 ? -10.223 -13.588 18.925 1.00 54.88 86 GLU A CA 1
ATOM 681 C C . GLU A 1 86 ? -10.887 -12.796 17.774 1.00 54.88 86 GLU A C 1
ATOM 683 O O . GLU A 1 86 ? -10.733 -13.101 16.594 1.00 54.88 86 GLU A O 1
ATOM 688 N N . GLY A 1 87 ? -11.719 -11.810 18.120 1.00 60.66 87 GLY A N 1
ATOM 689 C CA . GLY A 1 87 ? -12.434 -10.956 17.163 1.00 60.66 87 GLY A CA 1
ATOM 690 C C . GLY A 1 87 ? -11.586 -9.813 16.587 1.00 60.66 87 GLY A C 1
ATOM 691 O O . GLY A 1 87 ? -10.450 -9.586 17.013 1.00 60.66 87 GLY A O 1
ATOM 692 N N . SER A 1 88 ? -12.154 -9.073 15.619 1.00 59.00 88 SER A N 1
ATOM 693 C CA . SER A 1 88 ? -11.546 -7.895 14.962 1.00 59.00 88 SER A CA 1
ATOM 694 C C . SER A 1 88 ? -10.807 -6.943 15.908 1.00 59.00 88 SER A C 1
ATOM 696 O O . SER A 1 88 ? -11.141 -6.833 17.089 1.00 59.00 88 SER A O 1
ATOM 698 N N . PRO A 1 89 ? -9.878 -6.125 15.372 1.00 64.44 89 PRO A N 1
ATOM 699 C CA . PRO A 1 89 ? -9.318 -4.981 16.090 1.00 64.44 89 PRO A CA 1
ATOM 700 C C . PRO A 1 89 ? -10.371 -4.124 16.816 1.00 64.44 89 PRO A C 1
ATOM 702 O O . PRO A 1 89 ? -10.148 -3.738 17.960 1.00 64.44 89 PRO A O 1
ATOM 705 N N . SER A 1 90 ? -11.540 -3.900 16.205 1.00 55.53 90 SER A N 1
ATOM 706 C CA . SER A 1 90 ? -12.657 -3.157 16.805 1.00 55.53 90 SER A CA 1
ATOM 707 C C . SER A 1 90 ? -13.237 -3.862 18.037 1.00 55.53 90 SER A C 1
ATOM 709 O O . SER A 1 90 ? -13.420 -3.229 19.074 1.00 55.53 90 SER A O 1
ATOM 711 N N . VAL A 1 91 ? -13.431 -5.184 17.973 1.00 64.50 91 VAL A N 1
ATOM 712 C CA . VAL A 1 91 ? -13.874 -6.005 19.116 1.00 64.50 91 VAL A CA 1
ATOM 713 C C . VAL A 1 91 ? -12.837 -6.004 20.237 1.00 64.50 91 VAL A C 1
ATOM 715 O O . VAL A 1 91 ? -13.201 -5.957 21.408 1.00 64.50 91 VAL A O 1
ATOM 718 N N . ARG A 1 92 ? -11.539 -5.985 19.917 1.00 67.19 92 ARG A N 1
ATOM 719 C CA . ARG A 1 92 ? -10.476 -5.870 20.929 1.00 67.19 92 ARG A CA 1
ATOM 720 C C . ARG A 1 92 ? -10.501 -4.525 21.651 1.00 67.19 92 ARG A C 1
ATOM 722 O O . ARG A 1 92 ? -10.359 -4.508 22.872 1.00 67.19 92 ARG A O 1
ATOM 729 N N . VAL A 1 93 ? -10.690 -3.423 20.922 1.00 67.12 93 VAL A N 1
ATOM 730 C CA . VAL A 1 93 ? -10.813 -2.075 21.507 1.00 67.12 93 VAL A CA 1
ATOM 731 C C . VAL A 1 93 ? -12.083 -1.971 22.355 1.00 67.12 93 VAL A C 1
ATOM 733 O O . VAL A 1 93 ? -12.013 -1.516 23.495 1.00 67.12 93 VAL A O 1
ATOM 736 N N . PHE A 1 94 ? -13.217 -2.478 21.863 1.00 66.56 94 PHE A N 1
ATOM 737 C CA . PHE A 1 94 ? -14.470 -2.536 22.619 1.00 66.56 94 PHE A CA 1
ATOM 738 C C . PHE A 1 94 ? -14.344 -3.395 23.884 1.00 66.56 94 PHE A C 1
ATOM 740 O O . PHE A 1 94 ? -14.708 -2.951 24.968 1.00 66.56 94 PHE A O 1
ATOM 747 N N . ASN A 1 95 ? -13.751 -4.588 23.788 1.00 67.81 95 ASN A N 1
ATOM 748 C CA . ASN A 1 95 ? -13.501 -5.454 24.939 1.00 67.81 95 ASN A CA 1
ATOM 749 C C . ASN A 1 95 ? -12.522 -4.820 25.935 1.00 67.81 95 ASN A C 1
ATOM 751 O O . ASN A 1 95 ? -12.645 -5.071 27.129 1.00 67.81 95 ASN A O 1
ATOM 755 N N . ALA A 1 96 ? -11.548 -4.021 25.489 1.00 68.25 96 ALA A N 1
ATOM 756 C CA . ALA A 1 96 ? -10.672 -3.272 26.389 1.00 68.25 96 ALA A CA 1
ATOM 757 C C . ALA A 1 96 ? -11.450 -2.182 27.146 1.00 68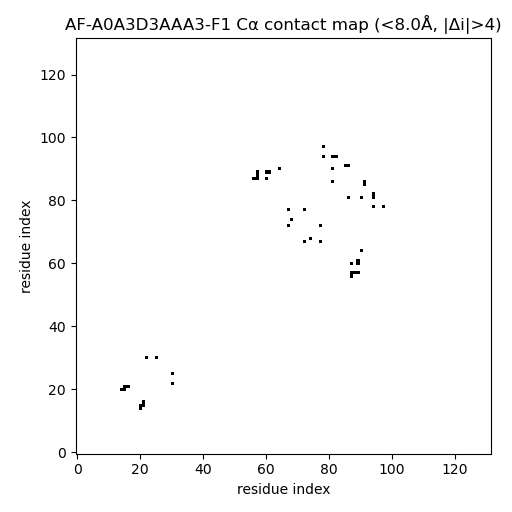.25 96 ALA A C 1
ATOM 759 O O . ALA A 1 96 ? -11.337 -2.095 28.368 1.00 68.25 96 ALA A O 1
ATOM 760 N N . ALA A 1 97 ? -12.299 -1.424 26.445 1.00 64.12 97 ALA A N 1
ATOM 761 C CA . ALA A 1 97 ? -13.147 -0.393 27.041 1.00 64.12 97 ALA A CA 1
ATOM 762 C C . ALA A 1 97 ? -14.202 -0.976 28.003 1.00 64.12 97 ALA A C 1
ATOM 764 O O . ALA A 1 97 ? -14.346 -0.506 29.130 1.00 64.12 97 ALA A O 1
ATOM 765 N N . MET A 1 98 ? -14.894 -2.048 27.606 1.00 65.94 98 MET A N 1
ATOM 766 C CA . MET A 1 98 ? -15.914 -2.716 28.423 1.00 65.94 98 MET A CA 1
ATOM 767 C C . MET A 1 98 ? -15.329 -3.400 29.655 1.00 65.94 98 MET A C 1
ATOM 769 O O . MET A 1 98 ? -15.951 -3.393 30.712 1.00 65.94 98 MET A O 1
ATOM 773 N N . ARG A 1 99 ? -14.126 -3.971 29.555 1.00 68.31 99 ARG A N 1
ATOM 774 C CA . ARG A 1 99 ? -13.450 -4.596 30.699 1.00 68.31 99 ARG A CA 1
ATOM 775 C C . ARG A 1 99 ? -13.096 -3.565 31.767 1.00 68.31 99 ARG A C 1
ATOM 777 O O . ARG A 1 99 ? -13.251 -3.856 32.949 1.00 68.31 99 ARG A O 1
ATOM 784 N N . GLU A 1 100 ? -12.695 -2.361 31.362 1.00 64.81 100 GLU A N 1
ATOM 785 C CA . GLU A 1 100 ? -12.478 -1.252 32.294 1.00 64.81 100 GLU A CA 1
ATOM 786 C C . GLU A 1 100 ? -13.803 -0.717 32.856 1.00 64.81 100 GLU A C 1
ATOM 788 O O . GLU A 1 100 ? -13.906 -0.496 34.060 1.00 64.81 100 GLU A O 1
ATOM 793 N N . TRP A 1 101 ? -14.853 -0.612 32.036 1.00 64.06 101 TRP A N 1
ATOM 794 C CA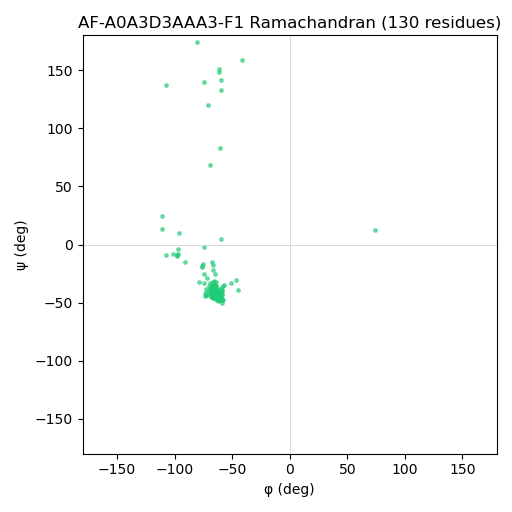 . TRP A 1 101 ? -16.183 -0.203 32.498 1.00 64.06 101 TRP A CA 1
ATOM 795 C C . TRP A 1 101 ? -16.780 -1.174 33.527 1.00 64.06 101 TRP A C 1
ATOM 797 O O . TRP A 1 101 ? -17.243 -0.734 34.572 1.00 64.06 101 TRP A O 1
ATOM 807 N N . VAL A 1 102 ? -16.701 -2.491 33.303 1.00 65.38 102 VAL A N 1
ATOM 808 C CA . VAL A 1 102 ? -17.155 -3.516 34.266 1.00 65.38 102 VAL A CA 1
ATOM 809 C C . VAL A 1 102 ? -16.305 -3.497 35.542 1.00 65.38 102 VAL A C 1
ATOM 811 O O . VAL A 1 102 ? -16.834 -3.668 36.642 1.00 65.38 102 VAL A O 1
ATOM 814 N N . ARG A 1 103 ? -14.993 -3.243 35.426 1.00 63.44 103 ARG A N 1
ATOM 815 C CA . ARG A 1 103 ? -14.101 -3.080 36.586 1.00 63.44 103 ARG A CA 1
ATOM 816 C C . ARG A 1 103 ? -14.488 -1.861 37.429 1.00 63.44 103 ARG A C 1
ATOM 818 O O . ARG A 1 103 ? -14.410 -1.922 38.654 1.00 63.44 103 ARG A O 1
ATOM 825 N N . GLN A 1 104 ? -14.937 -0.785 36.787 1.00 55.25 104 GLN A N 1
ATOM 826 C CA . GLN A 1 104 ? -15.437 0.417 37.455 1.00 55.25 104 GLN A CA 1
ATOM 827 C C . GLN A 1 104 ? -16.874 0.255 37.978 1.00 55.25 104 GLN A C 1
ATOM 829 O O . GLN A 1 104 ? -17.189 0.781 39.044 1.00 55.25 104 GLN A O 1
ATOM 834 N N . ASP A 1 105 ? -17.723 -0.527 37.306 1.00 55.72 105 ASP A N 1
ATOM 835 C CA . ASP A 1 105 ? -19.088 -0.848 37.747 1.00 55.72 105 ASP A CA 1
ATOM 836 C C . ASP A 1 105 ? -19.075 -1.666 39.053 1.00 55.72 105 ASP A C 1
ATOM 838 O O . ASP A 1 105 ? -19.845 -1.385 39.973 1.00 55.72 105 ASP A O 1
ATOM 842 N N . GLY A 1 106 ? -18.123 -2.600 39.189 1.00 49.12 106 GLY A N 1
ATOM 843 C CA . GLY A 1 106 ? -17.889 -3.374 40.416 1.00 49.12 106 GLY A CA 1
ATOM 844 C C . GLY A 1 106 ? -17.190 -2.609 41.550 1.00 49.12 106 GLY A C 1
ATOM 845 O O . GLY A 1 106 ? -17.260 -3.038 42.699 1.00 49.12 106 GLY A O 1
ATOM 846 N N . ASN A 1 107 ? -16.549 -1.469 41.255 1.00 48.88 107 ASN A N 1
ATOM 847 C CA . ASN A 1 107 ? -15.854 -0.624 42.235 1.00 48.88 107 ASN A CA 1
ATOM 848 C C . ASN A 1 107 ? -16.559 0.723 42.476 1.00 48.88 107 ASN A C 1
ATOM 850 O O . ASN A 1 107 ? -15.926 1.687 42.909 1.00 48.88 107 ASN A O 1
ATOM 854 N N . ARG A 1 108 ? -17.875 0.803 42.220 1.00 46.75 108 ARG A N 1
ATOM 855 C CA . ARG A 1 108 ? -18.719 1.951 42.587 1.00 46.75 108 ARG A CA 1
ATOM 856 C C . ARG A 1 108 ? -18.729 2.163 44.108 1.00 46.75 108 ARG A C 1
ATOM 858 O O . ARG A 1 108 ? -19.678 1.796 44.798 1.00 46.75 108 ARG A O 1
ATOM 865 N N . ARG A 1 109 ? -17.713 2.845 44.641 1.00 53.28 109 ARG A N 1
ATOM 866 C CA . ARG A 1 109 ? -17.924 3.736 45.785 1.00 53.28 109 ARG A CA 1
ATOM 867 C C . ARG A 1 109 ? -18.691 4.939 45.255 1.00 53.28 109 ARG A C 1
ATOM 869 O O . ARG A 1 109 ? -18.236 5.618 44.342 1.00 53.28 109 ARG A O 1
ATOM 876 N N . LYS A 1 110 ? -19.878 5.167 45.812 1.00 50.31 110 LYS A N 1
ATOM 877 C CA . LYS A 1 110 ? -20.831 6.228 45.448 1.00 50.31 110 LYS A CA 1
ATOM 878 C C . LYS A 1 110 ? -20.294 7.668 45.600 1.00 50.31 110 LYS A C 1
ATOM 880 O O . LYS A 1 110 ? -21.045 8.595 45.326 1.00 50.31 110 LYS A O 1
ATOM 885 N N . ASP A 1 111 ? -19.021 7.854 45.950 1.00 49.84 111 ASP A N 1
ATOM 886 C CA . ASP A 1 111 ? -18.476 9.140 46.397 1.00 49.84 111 ASP A CA 1
ATOM 887 C C . ASP A 1 111 ? -17.554 9.841 45.375 1.00 49.84 111 ASP A C 1
ATOM 889 O O . ASP A 1 111 ? -17.235 11.009 45.564 1.00 49.84 111 ASP A O 1
ATOM 893 N N . ASP A 1 112 ? -17.163 9.192 44.268 1.00 55.16 112 ASP A N 1
ATOM 894 C CA . ASP A 1 112 ? -16.070 9.685 43.396 1.00 55.16 112 ASP A CA 1
ATOM 895 C C . ASP A 1 112 ? -16.493 10.200 42.004 1.00 55.16 112 ASP A C 1
ATOM 897 O O . ASP A 1 112 ? -15.656 10.450 41.138 1.00 55.16 112 ASP A O 1
ATOM 901 N N . ALA A 1 113 ? -17.787 10.431 41.759 1.00 55.16 113 ALA A N 1
ATOM 902 C CA . ALA A 1 113 ? -18.261 10.973 40.475 1.00 55.16 113 ALA A CA 1
ATOM 903 C C . ALA A 1 113 ? -17.808 12.428 40.206 1.00 55.16 113 ALA A C 1
ATOM 905 O O . ALA A 1 113 ? -17.829 12.883 39.065 1.00 55.16 113 ALA A O 1
ATOM 906 N N . LEU A 1 114 ? -17.373 13.152 41.243 1.00 58.06 114 LEU A N 1
ATOM 907 C CA . LEU A 1 114 ? -16.925 14.549 41.157 1.00 58.06 114 LEU A CA 1
ATOM 908 C C . LEU A 1 114 ? -15.392 14.698 41.042 1.00 58.06 114 LEU A C 1
ATOM 910 O O . LEU A 1 114 ? -14.909 15.798 40.786 1.00 58.06 114 LEU A O 1
ATOM 914 N N . GLY A 1 115 ? -14.620 13.612 41.200 1.00 58.09 115 GLY A N 1
ATOM 915 C CA . GLY A 1 115 ? -13.147 13.635 41.246 1.00 58.09 115 GLY A CA 1
ATOM 916 C C . GLY A 1 115 ? -12.429 13.217 39.954 1.00 58.09 115 GLY A C 1
ATOM 917 O O . GLY A 1 115 ? -11.211 13.373 39.846 1.00 58.09 115 GLY A O 1
ATOM 918 N N . ILE A 1 116 ? -13.165 12.716 38.956 1.00 62.22 116 ILE A N 1
ATOM 919 C CA . ILE A 1 116 ? -12.590 12.125 37.733 1.00 62.22 116 ILE A CA 1
ATOM 920 C C . ILE A 1 116 ? -12.025 13.199 36.794 1.00 62.22 116 ILE A C 1
ATOM 922 O O . ILE A 1 116 ? -10.909 13.063 36.296 1.00 62.22 116 ILE A O 1
ATOM 926 N N . VAL A 1 117 ? -12.760 14.294 36.585 1.00 69.50 117 VAL A N 1
ATOM 927 C CA . VAL A 1 117 ? -12.333 15.379 35.683 1.00 69.50 117 VAL A CA 1
ATOM 928 C C . VAL A 1 117 ? -11.039 16.056 36.178 1.00 69.50 117 VAL A C 1
ATOM 930 O O . VAL A 1 117 ? -10.092 16.133 35.392 1.00 69.50 117 VAL A O 1
ATOM 933 N N . PRO A 1 118 ? -10.901 16.424 37.472 1.00 71.12 118 PRO A N 1
ATOM 934 C CA . PRO A 1 118 ? -9.659 17.013 37.985 1.00 71.12 118 PRO A CA 1
ATOM 935 C C . PRO A 1 118 ? -8.459 16.053 37.965 1.00 71.12 118 PRO A C 1
ATOM 937 O O . PRO A 1 118 ? -7.313 16.479 37.817 1.00 71.12 118 PRO A O 1
ATOM 940 N N . SER A 1 119 ? -8.694 14.747 38.126 1.00 69.62 119 SER A N 1
ATOM 941 C CA . SER A 1 119 ? -7.635 13.730 38.087 1.00 69.62 119 SER A CA 1
ATOM 942 C C . SER A 1 119 ? -7.047 13.571 36.679 1.00 69.62 119 SER A C 1
ATOM 944 O O . SER A 1 119 ? -5.822 13.517 36.524 1.00 69.62 119 SER A O 1
ATOM 946 N N . ILE A 1 120 ? -7.905 13.571 35.654 1.00 73.88 120 ILE A N 1
ATOM 947 C CA . ILE A 1 120 ? -7.506 13.475 34.245 1.00 73.88 120 ILE A CA 1
ATOM 948 C C . ILE A 1 120 ? -6.729 14.724 33.817 1.00 73.88 120 ILE A C 1
ATOM 950 O O . ILE A 1 120 ? -5.643 14.600 33.249 1.00 73.88 120 ILE A O 1
ATOM 954 N N . GLU A 1 121 ? -7.219 15.914 34.164 1.00 79.88 121 GLU A N 1
ATOM 955 C CA . GLU A 1 121 ? -6.565 17.192 33.850 1.00 79.88 121 GLU A CA 1
ATOM 956 C C . GLU A 1 121 ? -5.147 17.277 34.445 1.00 79.88 121 GLU A C 1
ATOM 958 O O . GLU A 1 121 ? -4.191 17.686 33.777 1.00 79.88 121 GLU A O 1
ATOM 963 N N . ARG A 1 122 ? -4.974 16.777 35.676 1.00 77.31 122 ARG A N 1
ATOM 964 C CA . ARG A 1 122 ? -3.674 16.730 36.358 1.00 77.31 122 ARG A CA 1
ATOM 965 C C . ARG A 1 122 ? -2.702 15.753 35.693 1.00 77.31 122 ARG A C 1
ATOM 967 O O . ARG A 1 122 ? -1.513 16.047 35.590 1.00 77.31 122 ARG A O 1
ATOM 974 N N . SER A 1 123 ? -3.195 14.608 35.216 1.00 74.88 123 SER A N 1
ATOM 975 C CA . SER A 1 123 ? -2.366 13.627 34.503 1.00 74.88 123 SER A CA 1
ATOM 976 C C . SER A 1 123 ? -1.913 14.125 33.122 1.00 74.88 123 SER A C 1
ATOM 978 O O . SER A 1 123 ? -0.754 13.929 32.759 1.00 74.88 123 SER A O 1
ATOM 980 N N . LEU A 1 124 ? -2.779 14.849 32.402 1.00 77.19 124 LEU A N 1
ATOM 981 C CA . LEU A 1 124 ? -2.468 15.475 31.113 1.00 77.19 124 LEU A CA 1
ATOM 982 C C . LEU A 1 124 ? -1.433 16.592 31.260 1.00 77.19 124 LEU A C 1
ATOM 984 O O . LEU A 1 124 ? -0.457 16.631 30.515 1.00 77.19 124 LEU A O 1
ATOM 988 N N . THR A 1 125 ? -1.599 17.454 32.265 1.00 80.69 125 THR A N 1
ATOM 989 C CA . THR A 1 125 ? -0.657 18.553 32.535 1.00 80.69 125 THR A CA 1
ATOM 990 C C . THR A 1 125 ? 0.743 18.027 32.849 1.00 80.69 125 THR A C 1
ATOM 992 O O . THR A 1 125 ? 1.735 18.545 32.341 1.00 80.69 125 THR A O 1
ATOM 995 N N . ASN A 1 126 ? 0.832 16.953 33.636 1.00 80.44 126 ASN A N 1
ATOM 996 C CA . ASN A 1 126 ? 2.110 16.334 33.980 1.00 80.44 126 ASN A CA 1
ATOM 997 C C . ASN A 1 126 ? 2.784 15.642 32.787 1.00 80.44 126 ASN A C 1
ATOM 999 O O . ASN A 1 126 ? 4.009 15.622 32.718 1.00 80.44 126 ASN A O 1
ATOM 1003 N N . ALA A 1 127 ? 2.008 15.073 31.860 1.00 74.44 127 ALA A N 1
ATOM 1004 C CA . ALA A 1 127 ? 2.550 14.481 30.639 1.00 74.44 127 ALA A CA 1
ATOM 1005 C C . ALA A 1 127 ? 3.127 15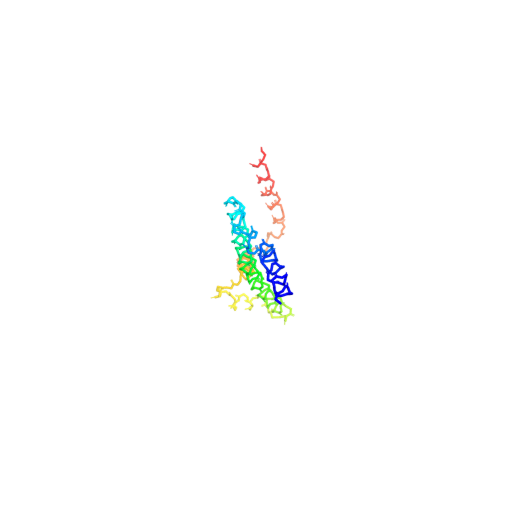.558 29.707 1.00 74.44 127 ALA A C 1
ATOM 1007 O O . ALA A 1 127 ? 4.255 15.422 29.248 1.00 74.44 127 ALA A O 1
ATOM 1008 N N . VAL A 1 128 ? 2.405 16.666 29.517 1.00 78.88 128 VAL A N 1
ATOM 1009 C CA . VAL A 1 128 ? 2.850 17.794 28.681 1.00 78.88 128 VAL A CA 1
ATOM 1010 C C . VAL A 1 128 ? 4.089 18.478 29.264 1.00 78.88 128 VAL A C 1
ATOM 1012 O O . VAL A 1 128 ? 5.033 18.765 28.535 1.00 78.88 128 VAL A O 1
ATOM 1015 N N . ALA A 1 129 ? 4.138 18.684 30.583 1.00 78.94 129 ALA A N 1
ATOM 1016 C CA . ALA A 1 129 ? 5.302 19.267 31.257 1.00 78.94 129 ALA A CA 1
ATOM 1017 C C . ALA A 1 129 ? 6.548 18.365 31.234 1.00 78.94 129 ALA A C 1
ATOM 1019 O O . ALA A 1 129 ? 7.639 18.828 31.545 1.00 78.94 129 ALA A O 1
ATOM 1020 N N . ARG A 1 130 ? 6.389 17.076 30.911 1.00 75.56 130 ARG A N 1
ATOM 1021 C CA . ARG A 1 130 ? 7.495 16.121 30.775 1.00 75.56 130 ARG A CA 1
ATOM 1022 C C . ARG A 1 130 ? 8.041 16.051 29.346 1.00 75.56 130 ARG A C 1
ATOM 1024 O O . ARG A 1 130 ? 9.109 15.477 29.150 1.00 75.56 130 ARG A O 1
ATOM 1031 N N . GLU A 1 131 ? 7.301 16.579 28.373 1.00 62.00 131 GLU A N 1
ATOM 1032 C CA . GLU A 1 131 ? 7.684 16.619 26.956 1.00 62.00 131 GLU A CA 1
ATOM 1033 C C . GLU A 1 131 ? 8.299 17.961 26.520 1.00 62.00 131 GLU A C 1
ATOM 1035 O O . GLU A 1 131 ? 8.856 18.031 25.425 1.00 62.00 131 GLU A O 1
ATOM 1040 N N . MET A 1 132 ? 8.243 18.996 27.368 1.00 50.34 132 MET A N 1
ATOM 1041 C CA . MET A 1 132 ? 9.031 20.233 27.230 1.00 50.34 132 MET A CA 1
ATOM 1042 C C . MET A 1 132 ? 10.290 20.173 28.093 1.00 50.34 132 MET A C 1
ATOM 1044 O O . MET A 1 132 ? 11.338 20.659 27.615 1.00 50.34 132 MET A O 1
#

Solvent-accessible surface area (backbone atoms only — not comparable to full-atom values): 7679 Å² total; per-residue (Å²): 113,71,69,58,55,54,52,51,52,51,50,53,57,52,50,61,68,28,72,64,43,50,58,71,72,47,54,72,68,58,54,50,51,54,51,51,52,53,52,50,50,52,52,50,51,51,52,50,52,55,50,52,53,52,52,51,57,49,49,54,53,48,54,54,50,50,51,52,59,72,67,70,57,55,72,69,58,55,46,65,70,51,70,83,51,98,58,49,74,64,51,49,52,49,52,53,54,48,53,51,49,53,55,48,64,77,60,66,64,92,79,53,87,82,52,54,67,65,52,51,54,53,54,53,53,55,53,54,66,70,74,110

Radius of gyration: 33.0 Å; Cα contacts (8 Å, |Δi|>4): 26; chains: 1; bounding box: 52×36×106 Å

Mean predicted aligned error: 18.1 Å